Protein AF-A0A1J3CIR6-F1 (afdb_monomer)

InterPro domains:
  IPR012416 CALMODULIN-BINDING PROTEIN60 [PTHR31713] (11-89)
  IPR046831 Calmodulin binding protein-like, N-terminal domain [PF07887] (16-89)

Organism: Noccaea caerulescens (NCBI:txid107243)

pLDDT: mean 82.64, std 16.73, range [32.22, 94.94]

Sequence (89 aa):
KWICEKEIHPMETRNLQLKFMNNPSLPVFTSARIEGDEGQAIRVGLVDPATGQIVSSGEASSAKLQVFVVEGDFDNWTAEDIRNNIVRE

Foldseek 3Di:
DDDPPPPPPVVPVQPKDKDWPFAWDPPDDPVDDTAGPPRHRTDIFTARPVVRDGDCDDDVNPDDDDDFDFDDDCPPDDPVNRVVRGDDD

Solvent-accessible surface area (backbone atoms only — not comparable to full-atom values): 6058 Å² total; per-residue (Å²): 137,90,76,81,78,71,76,73,62,75,75,68,74,74,73,61,39,82,40,72,77,49,54,69,40,80,83,79,51,88,95,50,86,78,34,8,55,96,76,34,78,65,41,76,40,45,26,37,72,93,76,68,43,74,46,83,68,63,73,77,55,66,58,86,86,85,87,79,58,69,66,80,84,72,80,89,62,49,78,63,54,50,66,72,30,46,69,77,134

Radius of gyration: 17.97 Å; Cα contacts (8 Å, |Δi|>4): 86; chains: 1; bounding box: 57×39×40 Å

Mean predicted aligned error: 9.11 Å

Structure (mmCIF, N/CA/C/O backbone):
data_AF-A0A1J3CIR6-F1
#
_entry.id   AF-A0A1J3CIR6-F1
#
loop_
_atom_site.group_PDB
_atom_site.id
_atom_site.type_symbol
_atom_site.label_atom_id
_atom_site.label_alt_id
_atom_site.label_comp_id
_atom_site.label_asym_id
_atom_site.label_entity_id
_atom_site.label_seq_id
_atom_site.pdbx_PDB_ins_code
_atom_site.Cartn_x
_atom_site.Cartn_y
_atom_site.Cartn_z
_atom_site.occupancy
_atom_site.B_iso_or_equiv
_atom_site.auth_seq_id
_atom_site.auth_comp_id
_atom_site.auth_asym_id
_atom_site.auth_atom_id
_atom_site.pdbx_PDB_model_num
ATOM 1 N N . LYS A 1 1 ? 38.413 -23.877 -12.132 1.00 32.22 1 LYS A N 1
ATOM 2 C CA . LYS A 1 1 ? 38.565 -22.467 -12.564 1.00 32.22 1 LYS A CA 1
ATOM 3 C C . LYS A 1 1 ? 37.225 -21.798 -12.310 1.00 32.22 1 LYS A C 1
ATOM 5 O O . LYS A 1 1 ? 36.280 -22.084 -13.026 1.00 32.22 1 LYS A O 1
ATOM 10 N N . TRP A 1 2 ? 37.120 -21.075 -11.201 1.00 40.56 2 TRP A N 1
ATOM 11 C CA . TRP A 1 2 ? 35.880 -20.446 -10.759 1.00 40.56 2 TRP A CA 1
ATOM 12 C C . TRP A 1 2 ? 35.753 -19.093 -11.435 1.00 40.56 2 TRP A C 1
ATOM 14 O O . TRP A 1 2 ? 36.571 -18.220 -11.166 1.00 40.56 2 TRP A O 1
ATOM 24 N N . ILE A 1 3 ? 34.756 -18.944 -12.300 1.00 39.66 3 ILE A N 1
ATOM 25 C CA . ILE A 1 3 ? 34.181 -17.648 -12.648 1.00 39.66 3 ILE A CA 1
ATOM 26 C C . ILE A 1 3 ? 32.680 -17.907 -12.805 1.00 39.66 3 ILE A C 1
ATOM 28 O O . ILE A 1 3 ? 32.206 -18.245 -13.882 1.00 39.66 3 ILE A O 1
ATOM 32 N N . CYS A 1 4 ? 31.938 -17.841 -11.697 1.00 42.78 4 CYS A N 1
ATOM 33 C CA . CYS A 1 4 ? 30.545 -17.432 -11.811 1.00 42.78 4 CYS A CA 1
ATOM 34 C C . CYS A 1 4 ? 30.616 -15.931 -12.049 1.00 42.78 4 CYS A C 1
ATOM 36 O O . CYS A 1 4 ? 30.820 -15.166 -11.105 1.00 42.78 4 CYS A O 1
ATOM 38 N N . GLU A 1 5 ? 30.503 -15.523 -13.309 1.00 42.12 5 GLU A N 1
ATOM 39 C CA . GLU A 1 5 ? 30.035 -14.188 -13.647 1.00 42.12 5 GLU A CA 1
ATOM 40 C C . GLU A 1 5 ? 28.639 -14.071 -13.041 1.00 42.12 5 GLU A C 1
ATOM 42 O O . GLU A 1 5 ? 27.622 -14.426 -13.629 1.00 42.12 5 GLU A O 1
ATOM 47 N N . LYS A 1 6 ? 28.607 -13.647 -11.774 1.00 47.78 6 LYS A N 1
ATOM 48 C CA . LYS A 1 6 ? 27.449 -12.986 -11.209 1.00 47.78 6 LYS A CA 1
ATOM 49 C C . LYS A 1 6 ? 27.313 -11.752 -12.078 1.00 47.78 6 LYS A C 1
ATOM 51 O O . LYS A 1 6 ? 28.023 -10.775 -11.857 1.00 47.78 6 LYS A O 1
ATOM 56 N N . GLU A 1 7 ? 26.485 -11.856 -13.111 1.00 41.47 7 GLU A N 1
ATOM 57 C CA . GLU A 1 7 ? 25.978 -10.705 -13.826 1.00 41.47 7 GLU A CA 1
ATOM 58 C C . GLU A 1 7 ? 25.331 -9.820 -12.767 1.00 41.47 7 GLU A C 1
ATOM 60 O O . GLU A 1 7 ? 24.183 -9.997 -12.359 1.00 41.47 7 GLU A O 1
ATOM 65 N N . ILE A 1 8 ? 26.121 -8.886 -12.250 1.00 46.88 8 ILE A N 1
ATOM 66 C CA . ILE A 1 8 ? 25.611 -7.676 -11.651 1.00 46.88 8 ILE A CA 1
ATOM 67 C C . ILE A 1 8 ? 25.117 -6.907 -12.867 1.00 46.88 8 ILE A C 1
ATOM 69 O O . ILE A 1 8 ? 25.785 -6.006 -13.365 1.00 46.88 8 ILE A O 1
ATOM 73 N N . HIS A 1 9 ? 23.954 -7.320 -13.385 1.00 43.91 9 HIS A N 1
ATOM 74 C CA . HIS A 1 9 ? 23.088 -6.369 -14.050 1.00 43.91 9 HIS A CA 1
ATOM 75 C C . HIS A 1 9 ? 23.007 -5.231 -13.042 1.00 43.91 9 HIS A C 1
ATOM 77 O O . HIS A 1 9 ? 22.596 -5.504 -11.903 1.00 43.91 9 HIS A O 1
ATOM 83 N N . PRO A 1 10 ? 23.491 -4.012 -13.360 1.00 42.06 10 PRO A N 1
ATOM 84 C CA . PRO A 1 10 ? 23.144 -2.870 -12.542 1.00 42.06 10 PRO A CA 1
ATOM 85 C C . PRO A 1 10 ? 21.642 -3.005 -12.398 1.00 42.06 10 PRO A C 1
ATOM 87 O O . PRO A 1 10 ? 20.942 -3.167 -13.398 1.00 42.06 10 PRO A O 1
ATOM 90 N N . MET A 1 11 ? 21.199 -3.164 -11.155 1.00 48.28 11 MET A N 1
ATOM 91 C CA . MET A 1 11 ? 19.803 -3.301 -10.807 1.00 48.28 11 MET A CA 1
ATOM 92 C C . MET A 1 11 ? 19.232 -1.947 -11.182 1.00 48.28 11 MET A C 1
ATOM 94 O O . MET A 1 11 ? 19.177 -1.053 -10.347 1.00 48.28 11 MET A O 1
ATOM 98 N N . GLU A 1 12 ? 18.980 -1.762 -12.481 1.00 49.19 12 GLU A N 1
ATOM 99 C CA . GLU A 1 12 ? 18.277 -0.653 -13.077 1.00 49.19 12 GLU A CA 1
ATOM 100 C C . GLU A 1 12 ? 17.083 -0.565 -12.172 1.00 49.19 12 GLU A C 1
ATOM 102 O O . GLU A 1 12 ? 16.358 -1.558 -12.060 1.00 49.19 12 GLU A O 1
ATOM 107 N N . THR A 1 13 ? 17.077 0.475 -11.338 1.00 57.66 13 THR A N 1
ATOM 108 C CA . THR A 1 13 ? 16.273 0.547 -10.128 1.00 57.66 13 THR A CA 1
ATOM 109 C C . THR A 1 13 ? 14.857 0.338 -10.600 1.00 57.66 13 THR A C 1
ATOM 111 O O . THR A 1 13 ? 14.255 1.245 -11.170 1.00 57.66 13 THR A O 1
ATOM 114 N N . ARG A 1 14 ? 14.376 -0.911 -10.522 1.00 67.56 14 ARG A N 1
ATOM 115 C CA . ARG A 1 14 ? 13.102 -1.263 -11.125 1.00 67.56 14 ARG A CA 1
ATOM 116 C C . ARG A 1 14 ? 12.138 -0.490 -10.268 1.00 67.56 14 ARG A C 1
ATOM 118 O O . ARG A 1 14 ? 12.045 -0.766 -9.073 1.00 67.56 1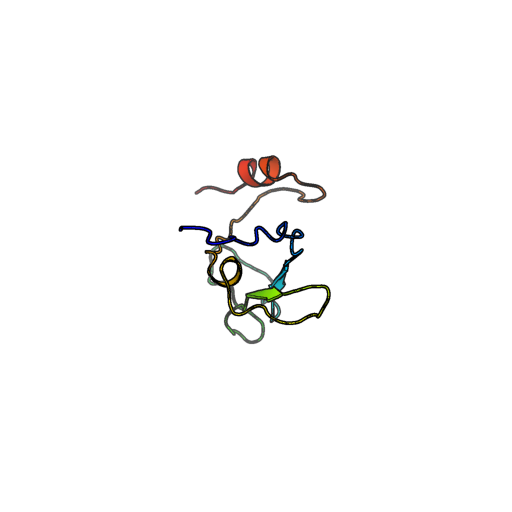4 ARG A O 1
ATOM 125 N N . ASN A 1 15 ? 11.534 0.537 -10.853 1.00 84.75 15 ASN A N 1
ATOM 126 C CA . ASN A 1 15 ? 10.665 1.476 -10.163 1.00 84.75 15 ASN A CA 1
ATOM 127 C C . ASN A 1 15 ? 9.344 0.773 -9.834 1.00 84.75 15 ASN A C 1
ATOM 129 O O . ASN A 1 15 ? 8.288 1.170 -10.303 1.00 84.75 15 ASN A O 1
ATOM 133 N N . LEU A 1 16 ? 9.401 -0.330 -9.092 1.00 91.12 16 LEU A N 1
ATOM 134 C CA . LEU A 1 16 ? 8.251 -1.124 -8.714 1.00 91.12 16 LEU A CA 1
ATOM 135 C C . LEU A 1 16 ? 7.434 -0.343 -7.692 1.00 91.12 16 LEU A C 1
ATOM 137 O O . LEU A 1 16 ? 7.976 0.319 -6.808 1.00 91.12 16 LEU A O 1
ATOM 141 N N . GLN A 1 17 ? 6.119 -0.436 -7.816 1.00 92.81 17 GLN A N 1
ATOM 142 C CA . GLN A 1 17 ? 5.183 0.299 -6.980 1.00 92.81 17 GLN A CA 1
ATOM 143 C C . GLN A 1 17 ? 4.291 -0.669 -6.221 1.00 92.81 17 GLN A C 1
ATOM 145 O O . GLN A 1 17 ? 3.814 -1.653 -6.782 1.00 92.81 17 GLN A O 1
ATOM 150 N N . LEU A 1 18 ? 4.014 -0.362 -4.958 1.00 92.81 18 LEU A N 1
ATOM 151 C CA . LEU A 1 18 ? 2.913 -0.991 -4.240 1.00 92.81 18 LEU A CA 1
ATOM 152 C C . LEU A 1 18 ? 1.618 -0.267 -4.606 1.00 92.81 18 LEU A C 1
ATOM 154 O O . LEU A 1 18 ? 1.554 0.961 -4.552 1.00 92.81 18 LEU A O 1
ATOM 158 N N . LYS A 1 19 ? 0.590 -1.022 -4.990 1.00 92.88 19 LYS A N 1
ATOM 159 C CA . LYS A 1 19 ? -0.726 -0.486 -5.358 1.00 92.88 19 LYS A CA 1
ATOM 160 C C . LYS A 1 19 ? -1.839 -1.259 -4.669 1.00 92.88 19 LYS A C 1
ATOM 162 O O . LYS A 1 19 ? -1.757 -2.480 -4.545 1.00 92.88 19 LYS A O 1
ATOM 167 N N . PHE A 1 20 ? -2.900 -0.560 -4.278 1.00 92.56 20 PHE A N 1
ATOM 168 C CA . PHE A 1 20 ? -4.154 -1.204 -3.899 1.00 92.56 20 PHE A CA 1
ATOM 169 C C . PHE A 1 20 ? -4.827 -1.786 -5.146 1.00 92.56 20 PHE A C 1
ATOM 171 O O . PHE A 1 20 ? -4.982 -1.093 -6.150 1.00 92.56 20 PHE A O 1
ATOM 178 N N . MET A 1 21 ? -5.173 -3.072 -5.100 1.00 93.06 21 MET A N 1
ATOM 179 C CA . MET A 1 21 ? -5.845 -3.793 -6.192 1.00 93.06 21 MET A CA 1
ATOM 180 C C . MET A 1 21 ? -7.371 -3.719 -6.082 1.00 93.06 21 MET A C 1
ATOM 182 O O . MET A 1 21 ? -8.075 -4.065 -7.024 1.00 93.06 21 MET A O 1
ATOM 186 N N . ASN A 1 22 ? -7.867 -3.295 -4.925 1.00 93.62 22 ASN A N 1
ATOM 187 C CA . ASN A 1 22 ? -9.261 -2.996 -4.647 1.00 93.62 22 ASN A CA 1
ATOM 188 C C . ASN A 1 22 ? -9.329 -1.773 -3.727 1.00 93.62 22 ASN A C 1
ATOM 190 O O . ASN A 1 22 ? -8.335 -1.414 -3.089 1.00 93.62 22 ASN A O 1
ATOM 194 N N . ASN A 1 23 ? -10.469 -1.095 -3.693 1.00 92.19 23 ASN A N 1
ATOM 195 C CA . ASN A 1 23 ? -10.576 0.161 -2.965 1.00 92.19 23 ASN A CA 1
ATOM 196 C C . ASN A 1 23 ? -10.707 -0.122 -1.466 1.00 92.19 23 ASN A C 1
ATOM 198 O O . ASN A 1 23 ? -11.466 -1.014 -1.096 1.00 92.19 23 ASN A O 1
ATOM 202 N N . PRO A 1 24 ? -10.016 0.620 -0.582 1.00 89.38 24 PRO A N 1
ATOM 203 C CA . PRO A 1 24 ? -10.332 0.563 0.837 1.00 89.38 24 PRO A CA 1
ATOM 204 C C . PRO A 1 24 ? -11.767 1.055 1.055 1.00 89.38 24 PRO A C 1
ATOM 206 O O . PRO A 1 24 ? -12.191 2.046 0.452 1.00 89.38 24 PRO A O 1
ATOM 209 N N . SER A 1 25 ? -12.504 0.377 1.929 1.00 90.69 25 SER A N 1
ATOM 210 C CA . SER A 1 25 ? -13.793 0.863 2.406 1.00 90.69 25 SER A CA 1
ATOM 211 C C . SER A 1 25 ? -13.585 2.150 3.195 1.00 90.69 25 SER A C 1
ATOM 213 O O . SER A 1 25 ? -12.715 2.237 4.064 1.00 90.69 25 SER A O 1
ATOM 215 N N . LEU A 1 26 ? -14.382 3.164 2.868 1.00 89.50 26 LEU A N 1
ATOM 216 C CA . LEU A 1 26 ? -14.339 4.470 3.513 1.00 89.50 26 LEU A CA 1
ATOM 217 C C . LEU A 1 26 ? -15.584 4.672 4.390 1.00 89.50 26 LEU A C 1
ATOM 219 O O . LEU A 1 26 ? -16.673 4.258 3.985 1.00 89.50 26 LEU A O 1
ATOM 223 N N . PRO A 1 27 ? -15.463 5.369 5.535 1.00 87.94 27 PRO A N 1
ATOM 224 C CA . PRO A 1 27 ? -14.227 5.906 6.123 1.00 87.94 27 PRO A CA 1
ATOM 225 C C . PRO A 1 27 ? -13.351 4.822 6.784 1.00 87.94 27 PRO A C 1
ATOM 227 O O . PRO A 1 27 ? -13.858 3.821 7.282 1.00 87.94 27 PRO A O 1
ATOM 230 N N . VAL A 1 28 ? -12.030 5.036 6.811 1.00 84.75 28 VAL A N 1
ATOM 231 C CA . VAL A 1 28 ? -11.079 4.135 7.487 1.00 84.75 28 VAL A CA 1
ATOM 232 C C . VAL A 1 28 ? -10.990 4.490 8.968 1.00 84.75 28 VAL A C 1
ATOM 234 O O . VAL A 1 28 ? -10.655 5.622 9.315 1.00 84.75 28 VAL A O 1
ATOM 237 N N . PHE A 1 29 ? -11.217 3.502 9.835 1.00 82.94 29 PHE A N 1
ATOM 238 C CA . PHE A 1 29 ? -10.975 3.608 11.273 1.00 82.94 29 PHE A CA 1
ATOM 239 C C . PHE A 1 29 ? -9.837 2.671 11.669 1.00 82.94 29 PHE A C 1
ATOM 241 O O . PHE A 1 29 ? -9.954 1.454 11.555 1.00 82.94 29 PHE A O 1
ATOM 248 N N . THR A 1 30 ? -8.729 3.237 12.141 1.00 79.81 30 THR A N 1
ATOM 249 C CA . THR A 1 30 ? -7.506 2.493 12.491 1.00 79.81 30 THR A CA 1
ATOM 250 C C . THR A 1 30 ? -7.653 1.623 13.743 1.00 79.81 30 THR A C 1
ATOM 252 O O . THR A 1 30 ? -6.855 0.715 13.942 1.00 79.81 30 THR A O 1
ATOM 255 N N . SER A 1 31 ? -8.696 1.846 14.552 1.00 81.12 31 SER A N 1
ATOM 256 C CA . SER A 1 31 ? -9.074 1.012 15.704 1.00 81.12 31 SER A CA 1
ATOM 257 C C . SER A 1 31 ? -9.944 -0.202 15.338 1.00 81.12 31 SER A C 1
ATOM 259 O O . SER A 1 31 ? -10.380 -0.941 16.222 1.00 81.12 31 SER A O 1
ATOM 261 N N . ALA A 1 32 ? -10.210 -0.419 14.047 1.00 85.56 32 ALA A N 1
ATOM 262 C CA . ALA A 1 32 ? -10.990 -1.535 13.528 1.00 85.56 32 ALA A CA 1
ATOM 263 C C . ALA A 1 32 ? -10.235 -2.269 12.409 1.00 85.56 32 ALA A C 1
ATOM 265 O O . ALA A 1 32 ? -9.219 -1.805 11.890 1.00 85.56 32 ALA A O 1
ATOM 266 N N . ARG A 1 33 ? -10.746 -3.443 12.016 1.00 88.56 33 ARG A N 1
ATOM 267 C CA . ARG A 1 33 ? -10.248 -4.145 10.830 1.00 88.56 33 ARG A CA 1
ATOM 268 C C . ARG A 1 33 ? -10.456 -3.254 9.606 1.00 88.56 33 ARG A C 1
ATOM 270 O O . ARG A 1 33 ? -11.581 -2.858 9.324 1.00 88.56 33 ARG A O 1
ATOM 277 N N . ILE A 1 34 ? -9.381 -2.990 8.868 1.00 89.00 34 ILE A N 1
ATOM 278 C CA . ILE A 1 34 ? -9.471 -2.257 7.605 1.00 89.00 34 ILE A CA 1
ATOM 279 C C . ILE A 1 34 ? -9.894 -3.233 6.503 1.00 89.00 34 ILE A C 1
ATOM 281 O O . ILE A 1 34 ? -9.238 -4.253 6.267 1.00 89.00 34 ILE A O 1
ATOM 285 N N . GLU A 1 35 ? -11.002 -2.918 5.842 1.00 92.25 35 GLU A N 1
ATOM 286 C CA . GLU A 1 35 ? -11.607 -3.726 4.785 1.00 92.25 35 GLU A CA 1
ATOM 287 C C . GLU A 1 35 ? -11.568 -2.979 3.451 1.00 92.25 35 GLU A C 1
ATOM 289 O O . GLU A 1 35 ? -11.451 -1.756 3.400 1.00 92.25 35 GLU A O 1
ATOM 294 N N . GLY A 1 36 ? -11.614 -3.735 2.361 1.00 92.31 36 GLY A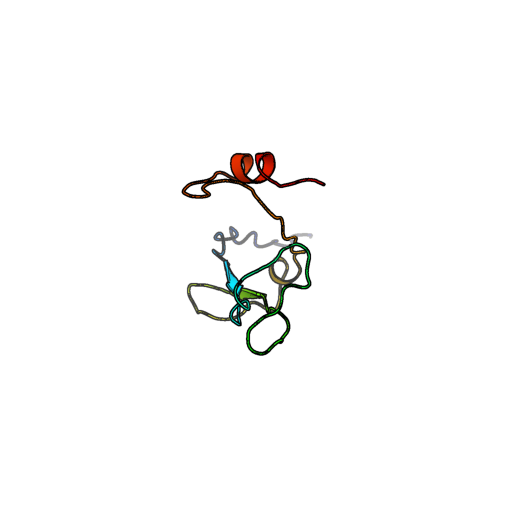 N 1
ATOM 295 C CA . GLY A 1 36 ? -11.839 -3.233 1.016 1.00 92.31 36 GLY A CA 1
ATOM 296 C C . GLY A 1 36 ? -13.329 -3.097 0.720 1.00 92.31 36 GLY A C 1
ATOM 297 O O . GLY A 1 36 ? -14.167 -3.356 1.588 1.00 92.31 36 GLY A O 1
ATOM 298 N N . ASP A 1 37 ? -13.661 -2.696 -0.501 1.00 89.00 37 ASP A N 1
ATOM 299 C CA . ASP A 1 37 ? -15.034 -2.615 -0.992 1.00 89.00 37 ASP A CA 1
ATOM 300 C C . ASP A 1 37 ? -15.825 -3.907 -0.723 1.00 89.00 37 ASP A C 1
ATOM 302 O O . ASP A 1 37 ? -15.288 -5.019 -0.739 1.00 89.00 37 ASP A O 1
ATOM 306 N N . GLU A 1 38 ? -17.109 -3.734 -0.397 1.00 87.25 38 GLU A N 1
ATOM 307 C CA . GLU A 1 38 ? -18.047 -4.829 -0.110 1.00 87.25 38 GLU A CA 1
ATOM 308 C C . GLU A 1 38 ? -17.606 -5.765 1.042 1.00 87.25 38 GLU A C 1
ATOM 310 O O . GLU A 1 38 ? -18.006 -6.927 1.097 1.00 87.25 38 GLU A O 1
ATOM 315 N N . GLY A 1 39 ? -16.778 -5.273 1.976 1.00 87.31 39 GLY A N 1
ATOM 316 C CA . GLY A 1 39 ? -16.280 -6.049 3.122 1.00 87.31 39 GLY A CA 1
ATOM 317 C C . GLY A 1 39 ? -15.180 -7.056 2.761 1.00 87.31 39 GLY A C 1
ATOM 318 O O . GLY A 1 39 ? -14.867 -7.963 3.535 1.00 87.31 39 GLY A O 1
ATOM 319 N N . GLN A 1 40 ? -14.586 -6.941 1.570 1.00 93.06 40 GLN A N 1
ATOM 320 C CA . GLN A 1 40 ? -13.500 -7.819 1.144 1.00 93.06 40 GLN A CA 1
ATOM 321 C C . GLN A 1 40 ? -12.187 -7.498 1.868 1.00 93.06 40 GLN A C 1
ATOM 323 O O . GLN A 1 40 ? -11.999 -6.436 2.450 1.00 93.06 40 GLN A O 1
ATOM 328 N N . ALA A 1 41 ? -11.212 -8.407 1.809 1.00 91.94 41 ALA A N 1
ATOM 329 C CA . ALA A 1 41 ? -9.858 -8.073 2.246 1.00 91.94 41 ALA A CA 1
ATOM 330 C C . ALA A 1 41 ? -9.230 -7.022 1.314 1.00 91.94 41 ALA A C 1
ATOM 332 O O . ALA A 1 41 ? -9.391 -7.097 0.093 1.00 91.94 41 ALA A O 1
ATOM 333 N N . ILE A 1 42 ? -8.457 -6.090 1.875 1.00 91.88 42 ILE A N 1
ATOM 334 C CA . ILE A 1 42 ? -7.602 -5.209 1.075 1.00 91.88 42 ILE A CA 1
ATOM 335 C C . ILE A 1 42 ? -6.503 -6.043 0.420 1.00 91.88 42 ILE A C 1
ATOM 337 O O . ILE A 1 42 ? -5.826 -6.841 1.070 1.00 91.88 42 ILE A O 1
ATOM 341 N N . ARG A 1 43 ? -6.310 -5.835 -0.878 1.00 92.06 43 ARG A N 1
ATOM 342 C CA . ARG A 1 43 ? -5.286 -6.482 -1.690 1.00 92.06 43 ARG A CA 1
ATOM 343 C C . ARG A 1 43 ? -4.265 -5.440 -2.115 1.00 92.06 43 ARG A C 1
ATOM 345 O O . ARG A 1 43 ? -4.619 -4.426 -2.710 1.00 92.06 43 ARG A O 1
ATOM 352 N N . VAL A 1 44 ? -2.994 -5.714 -1.846 1.00 92.31 44 VAL A N 1
ATOM 353 C CA . VAL A 1 44 ? -1.869 -4.889 -2.296 1.00 92.31 44 VAL A CA 1
ATOM 354 C C . VAL A 1 44 ? -1.027 -5.713 -3.262 1.00 92.31 44 VAL A C 1
ATOM 356 O O . VAL A 1 44 ? -0.682 -6.854 -2.963 1.00 92.31 44 VAL A O 1
ATOM 359 N N . GLY A 1 45 ? -0.721 -5.148 -4.425 1.00 93.81 45 GLY A N 1
ATOM 360 C CA . GLY A 1 45 ? 0.134 -5.759 -5.438 1.00 93.81 45 GLY A CA 1
ATOM 361 C C . GLY A 1 45 ? 1.428 -4.976 -5.616 1.00 93.81 45 GLY A C 1
ATOM 362 O O . GLY A 1 45 ? 1.413 -3.745 -5.594 1.00 93.81 45 GLY A O 1
ATOM 363 N N . LEU A 1 46 ? 2.536 -5.688 -5.829 1.00 94.94 46 LEU A N 1
ATOM 364 C CA . LEU A 1 46 ? 3.762 -5.112 -6.375 1.00 94.94 46 LEU A CA 1
ATOM 365 C C . LEU A 1 46 ? 3.614 -5.043 -7.897 1.00 94.94 46 LEU A C 1
ATOM 367 O O . LEU A 1 46 ? 3.372 -6.067 -8.529 1.00 94.94 46 LEU A O 1
ATOM 371 N N . VAL A 1 47 ? 3.723 -3.858 -8.484 1.00 94.94 47 VAL A N 1
ATOM 372 C CA . VAL A 1 47 ? 3.414 -3.605 -9.895 1.00 94.94 47 VAL A CA 1
ATOM 373 C C . VAL A 1 47 ? 4.608 -2.963 -10.581 1.00 94.94 47 VAL A C 1
ATOM 375 O O . VAL A 1 47 ? 5.204 -2.022 -10.054 1.00 94.94 47 VAL A O 1
ATOM 378 N N . ASP A 1 48 ? 4.932 -3.447 -11.774 1.00 92.38 48 ASP A N 1
ATOM 379 C CA . ASP A 1 48 ? 5.825 -2.749 -12.690 1.00 92.38 48 ASP A CA 1
ATOM 380 C C . ASP A 1 48 ? 5.034 -1.631 -13.394 1.00 92.38 48 ASP A C 1
ATOM 382 O O . ASP A 1 48 ? 4.106 -1.927 -14.150 1.00 92.38 48 ASP A O 1
ATOM 386 N N . PRO A 1 49 ? 5.340 -0.343 -13.161 1.00 91.44 49 PRO A N 1
ATOM 387 C CA . PRO A 1 49 ? 4.589 0.753 -13.761 1.00 91.44 49 PRO A CA 1
ATOM 388 C C . PRO A 1 49 ? 4.791 0.869 -15.275 1.00 91.44 49 PRO A C 1
ATOM 390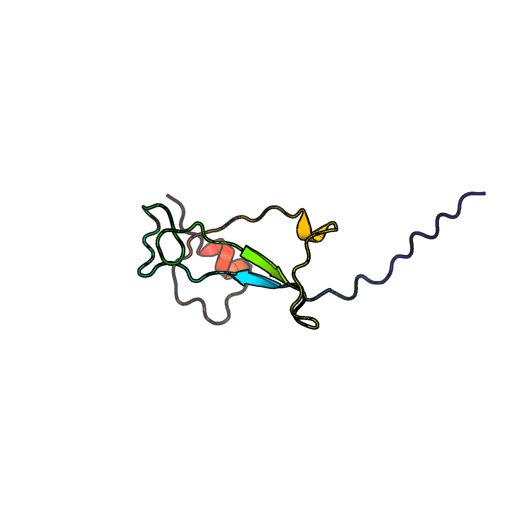 O O . PRO A 1 49 ? 3.938 1.463 -15.929 1.00 91.44 49 PRO A O 1
ATOM 393 N N . ALA A 1 50 ? 5.873 0.319 -15.839 1.00 90.06 50 ALA A N 1
ATOM 394 C CA . ALA A 1 50 ? 6.112 0.360 -17.279 1.00 90.06 50 ALA A CA 1
ATOM 395 C C . ALA A 1 50 ? 5.157 -0.574 -18.035 1.00 90.06 50 ALA A C 1
ATOM 397 O O . ALA A 1 50 ? 4.717 -0.256 -19.137 1.00 90.06 50 ALA A O 1
ATOM 398 N N . THR A 1 51 ? 4.817 -1.717 -17.435 1.00 91.50 51 THR A N 1
ATOM 399 C CA . THR A 1 51 ? 3.973 -2.752 -18.056 1.00 91.50 51 THR A CA 1
ATOM 400 C C . THR A 1 51 ? 2.575 -2.850 -17.443 1.00 91.50 51 THR A C 1
ATOM 402 O O . THR A 1 51 ? 1.680 -3.467 -18.021 1.00 91.50 51 THR A O 1
ATOM 405 N N . GLY A 1 52 ? 2.374 -2.280 -16.254 1.00 90.56 52 GLY A N 1
ATOM 406 C CA . GLY A 1 52 ? 1.165 -2.434 -15.446 1.00 90.56 52 GLY A CA 1
ATOM 407 C C . GLY A 1 52 ? 0.975 -3.840 -14.866 1.00 90.56 52 GLY A C 1
ATOM 408 O O . GLY A 1 52 ? -0.070 -4.111 -14.279 1.00 90.56 52 GLY A O 1
ATOM 409 N N . GLN A 1 53 ? 1.946 -4.743 -15.032 1.00 93.50 53 GLN A N 1
ATOM 410 C CA . GLN A 1 53 ? 1.832 -6.138 -14.609 1.00 93.50 53 GLN A CA 1
ATOM 411 C C . GLN A 1 53 ? 2.173 -6.311 -13.127 1.00 93.50 53 GLN A C 1
ATOM 413 O O . GLN A 1 53 ? 3.053 -5.636 -12.586 1.00 93.50 53 GLN A O 1
ATOM 418 N N . ILE A 1 54 ? 1.499 -7.264 -12.480 1.00 94.88 54 ILE A N 1
ATOM 419 C CA . ILE A 1 54 ? 1.808 -7.669 -11.107 1.00 94.88 54 ILE A CA 1
ATOM 420 C C . ILE A 1 54 ? 3.086 -8.513 -11.111 1.00 94.88 54 ILE A C 1
ATOM 422 O O . ILE A 1 54 ? 3.198 -9.503 -11.832 1.00 94.88 54 ILE A O 1
ATOM 426 N N . VAL A 1 55 ? 4.035 -8.143 -10.259 1.00 93.81 55 VAL A N 1
ATOM 427 C CA . VAL A 1 55 ? 5.281 -8.872 -10.028 1.00 93.81 55 VAL A CA 1
ATOM 428 C C . VAL A 1 55 ? 5.065 -9.867 -8.892 1.00 93.81 55 VAL A C 1
ATOM 430 O O . VAL A 1 55 ? 5.075 -9.505 -7.718 1.00 93.81 55 VAL A O 1
ATOM 433 N N . SER A 1 56 ? 4.875 -11.139 -9.242 1.00 93.44 56 SER A N 1
ATOM 434 C CA . SER A 1 56 ? 4.598 -12.222 -8.285 1.00 93.44 56 SER A CA 1
ATOM 435 C C . SER A 1 56 ? 5.800 -13.122 -7.979 1.00 93.44 56 SER A C 1
ATOM 437 O O . SER A 1 56 ? 5.665 -14.087 -7.231 1.00 93.44 56 SER A O 1
ATOM 439 N N . SER A 1 57 ? 6.964 -12.851 -8.570 1.00 90.56 57 SER A N 1
ATOM 440 C CA . SER A 1 57 ? 8.172 -13.666 -8.407 1.00 90.56 57 SER A CA 1
ATOM 441 C C . SER A 1 57 ? 9.434 -12.815 -8.304 1.00 90.56 57 SER A C 1
ATOM 443 O O . SER A 1 57 ? 9.524 -11.756 -8.927 1.00 90.56 57 SER A O 1
ATOM 445 N N . GLY A 1 58 ? 10.436 -13.333 -7.592 1.00 88.88 58 GLY A N 1
ATOM 446 C CA . GLY A 1 58 ? 11.719 -12.672 -7.366 1.00 88.88 58 GLY A CA 1
ATOM 447 C C . GLY A 1 58 ? 11.897 -12.178 -5.931 1.00 88.88 58 GLY A C 1
ATOM 448 O O . GLY A 1 58 ? 11.057 -12.382 -5.053 1.00 88.88 58 GLY A O 1
ATOM 449 N N . GLU A 1 59 ? 13.032 -11.532 -5.685 1.00 88.94 59 GLU A N 1
ATOM 450 C CA . GLU A 1 59 ? 13.387 -11.034 -4.353 1.00 88.94 59 GLU A CA 1
ATOM 451 C C . GLU A 1 59 ? 12.404 -9.955 -3.876 1.00 88.94 59 GLU A C 1
ATOM 453 O O . GLU A 1 59 ? 11.870 -10.042 -2.773 1.00 88.94 59 GLU A O 1
ATOM 458 N N . ALA A 1 60 ? 12.077 -8.997 -4.750 1.00 87.69 60 ALA A N 1
ATOM 459 C CA . ALA A 1 60 ? 11.176 -7.893 -4.425 1.00 87.69 60 ALA A CA 1
ATOM 460 C C . ALA A 1 60 ? 9.750 -8.359 -4.076 1.00 87.69 60 ALA A C 1
ATOM 462 O O . ALA A 1 60 ? 9.148 -7.831 -3.145 1.00 87.69 60 ALA A O 1
ATOM 463 N N . SER A 1 61 ? 9.219 -9.380 -4.762 1.00 90.00 61 SER A N 1
ATOM 464 C CA . SER A 1 61 ? 7.887 -9.932 -4.460 1.00 90.00 61 SER A CA 1
ATOM 465 C C . SER A 1 61 ? 7.837 -10.717 -3.147 1.00 90.00 61 SER A C 1
ATOM 467 O O . SER A 1 61 ? 6.754 -11.034 -2.668 1.00 90.00 61 SER A O 1
ATOM 469 N N . SER A 1 62 ? 8.997 -11.058 -2.580 1.00 90.06 62 SER A N 1
ATOM 470 C CA . SER A 1 62 ? 9.119 -11.801 -1.319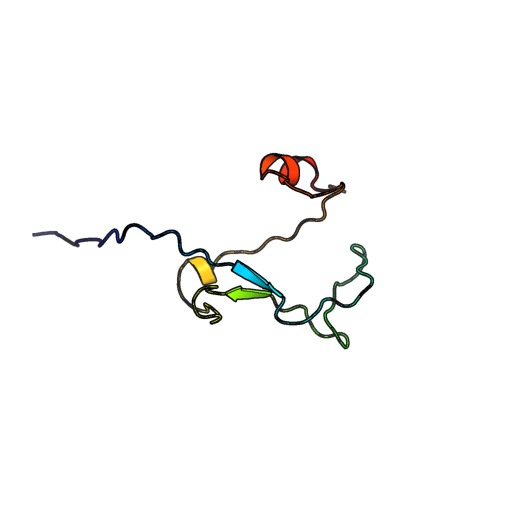 1.00 90.06 62 SER A CA 1
ATOM 471 C C . SER A 1 62 ? 9.351 -10.877 -0.116 1.00 90.06 62 SER A C 1
ATOM 473 O O . SER A 1 62 ? 9.509 -11.349 1.012 1.00 90.06 62 SER A O 1
ATOM 475 N N . ALA A 1 63 ? 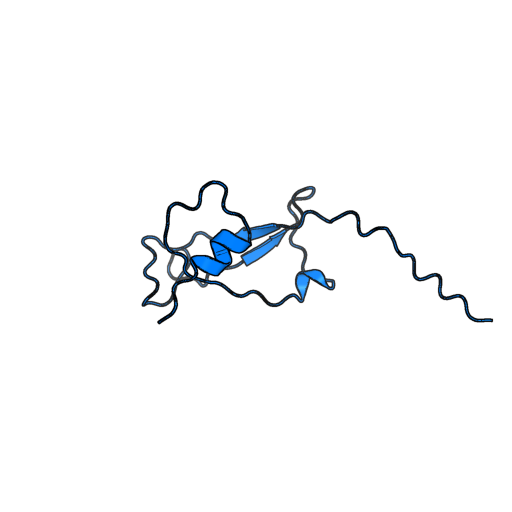9.398 -9.560 -0.343 1.00 88.56 63 ALA A N 1
ATOM 476 C CA . ALA A 1 63 ? 9.603 -8.571 0.701 1.00 88.56 63 ALA A CA 1
ATOM 477 C C . ALA A 1 63 ? 8.431 -8.546 1.695 1.00 88.56 63 ALA A C 1
ATOM 479 O O . ALA A 1 63 ? 7.265 -8.709 1.333 1.00 88.56 63 ALA A O 1
ATOM 480 N N . LYS A 1 64 ? 8.744 -8.305 2.971 1.00 90.56 64 LYS A N 1
ATOM 481 C CA . LYS A 1 64 ? 7.728 -8.109 4.011 1.00 90.56 64 LYS A CA 1
ATOM 482 C C . LYS A 1 64 ? 7.217 -6.675 3.966 1.00 90.56 64 LYS A C 1
ATOM 484 O O . LYS A 1 64 ? 8.011 -5.738 3.958 1.00 90.56 64 LYS A O 1
ATOM 489 N N . LEU A 1 65 ? 5.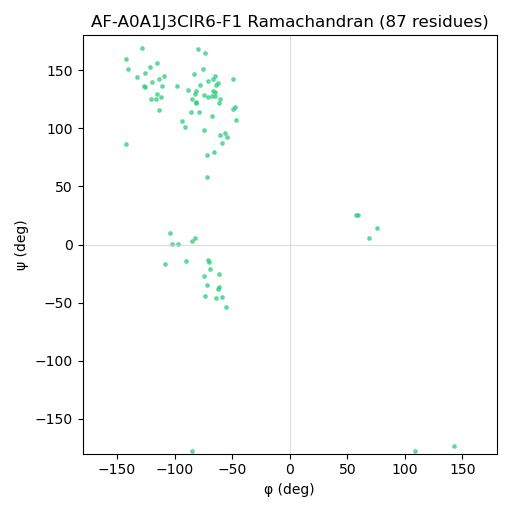898 -6.523 3.994 1.00 88.31 65 LEU A N 1
ATOM 490 C CA . LEU A 1 65 ? 5.235 -5.229 4.087 1.00 88.31 65 LEU A CA 1
ATOM 491 C C . LEU A 1 65 ? 4.846 -4.939 5.539 1.00 88.31 65 LEU A C 1
ATOM 493 O O . LEU A 1 65 ? 4.308 -5.809 6.223 1.00 88.31 65 LEU A O 1
ATOM 497 N N . GLN A 1 66 ? 5.080 -3.707 5.982 1.00 86.81 66 GLN A N 1
ATOM 498 C CA . GLN A 1 66 ? 4.588 -3.186 7.252 1.00 86.81 66 GLN A CA 1
ATOM 499 C C . GLN A 1 66 ? 3.840 -1.878 6.994 1.00 86.81 66 GLN A C 1
ATOM 501 O O . GLN A 1 66 ? 4.292 -1.048 6.207 1.00 86.81 66 GLN A O 1
ATOM 506 N N . VAL A 1 67 ? 2.687 -1.720 7.640 1.00 86.25 67 VAL A N 1
ATOM 507 C CA . VAL A 1 67 ? 1.822 -0.542 7.520 1.00 86.25 67 VAL A CA 1
ATOM 508 C C . VAL A 1 67 ? 1.858 0.210 8.843 1.00 86.25 67 VAL A C 1
ATOM 510 O O . VAL A 1 67 ? 1.798 -0.410 9.904 1.00 86.25 67 VAL A O 1
ATOM 513 N N . PHE A 1 68 ? 1.967 1.533 8.771 1.00 87.25 68 PH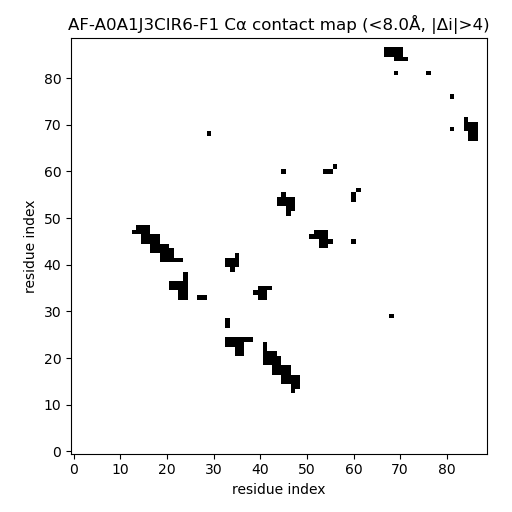E A N 1
ATOM 514 C CA . PHE A 1 68 ? 2.002 2.419 9.928 1.00 87.25 68 PHE A CA 1
ATOM 515 C C . PHE A 1 68 ? 0.934 3.494 9.794 1.00 87.25 68 PHE A C 1
ATOM 517 O O . PHE A 1 68 ? 0.636 3.944 8.687 1.00 87.25 68 PHE A O 1
ATOM 524 N N . VAL A 1 69 ? 0.398 3.920 10.933 1.00 87.38 69 VAL A N 1
ATOM 525 C CA . VAL A 1 69 ? -0.402 5.139 11.026 1.00 87.38 69 VAL A CA 1
ATOM 526 C C . VAL A 1 69 ? 0.555 6.290 11.300 1.00 87.38 69 VAL A C 1
ATOM 528 O O . VAL A 1 69 ? 1.435 6.179 12.155 1.00 87.38 69 VAL A O 1
ATOM 531 N N . VAL A 1 70 ? 0.397 7.374 10.554 1.00 90.75 70 VAL A N 1
ATOM 532 C CA . VAL A 1 70 ? 1.180 8.601 10.701 1.00 90.75 70 VAL A CA 1
ATOM 533 C C . VAL A 1 70 ? 0.239 9.768 10.994 1.00 90.75 70 VAL A C 1
ATOM 535 O O . VAL A 1 70 ? -0.927 9.725 10.601 1.00 90.75 70 VAL A O 1
ATOM 538 N N . GLU A 1 71 ? 0.726 10.792 11.690 1.00 88.31 71 GLU A N 1
ATOM 539 C CA . GLU A 1 71 ? -0.033 12.007 12.016 1.00 88.31 71 GLU A CA 1
ATOM 540 C C . GLU A 1 71 ? 0.601 13.239 11.355 1.00 88.31 71 GLU A C 1
ATOM 542 O O . GLU A 1 71 ? 1.783 13.495 11.558 1.00 88.31 71 GLU A O 1
ATOM 547 N N . GLY A 1 72 ? -0.169 14.008 10.575 1.00 86.00 72 GLY A N 1
ATOM 548 C CA . GLY A 1 72 ? 0.286 15.265 9.968 1.00 86.00 72 GLY A CA 1
ATOM 549 C C . GLY A 1 72 ? -0.248 15.516 8.554 1.00 86.00 72 GLY A C 1
ATOM 550 O O . GLY A 1 72 ? -1.099 14.784 8.056 1.00 86.00 72 GLY A O 1
ATOM 551 N N . ASP A 1 73 ? 0.250 16.578 7.920 1.00 85.81 73 ASP A N 1
ATOM 552 C CA . ASP A 1 73 ? 0.043 16.877 6.499 1.00 85.81 73 ASP A CA 1
ATOM 553 C C . ASP A 1 73 ? 1.225 16.291 5.718 1.00 85.81 73 ASP A C 1
ATOM 555 O O . ASP A 1 73 ? 2.349 16.765 5.868 1.00 85.81 73 ASP A O 1
ATOM 559 N N . PHE A 1 74 ? 0.985 15.193 4.995 1.00 84.56 74 PHE A N 1
ATOM 560 C CA . PHE A 1 74 ? 2.028 14.306 4.454 1.00 84.56 74 PHE A CA 1
ATOM 561 C C . PHE A 1 74 ? 2.657 14.777 3.136 1.00 84.56 74 PHE A C 1
ATOM 563 O O . PHE A 1 74 ? 3.441 14.034 2.533 1.00 84.56 74 PHE A O 1
ATOM 570 N N . ASP A 1 75 ? 2.306 15.967 2.646 1.00 87.94 75 ASP A N 1
ATOM 571 C CA . ASP A 1 75 ? 2.799 16.454 1.361 1.00 87.94 75 ASP A CA 1
ATOM 572 C C . ASP A 1 75 ? 4.325 16.667 1.423 1.00 87.94 75 ASP A C 1
ATOM 574 O O . ASP A 1 75 ? 4.860 17.306 2.330 1.00 87.94 75 ASP A O 1
ATOM 578 N N . ASN A 1 76 ? 5.054 16.087 0.465 1.00 88.44 76 ASN A N 1
ATOM 579 C CA . ASN A 1 76 ? 6.521 16.139 0.360 1.00 88.44 76 ASN A CA 1
ATOM 580 C C . ASN A 1 76 ? 7.339 15.577 1.547 1.00 88.44 76 ASN A C 1
ATOM 582 O O . ASN A 1 76 ? 8.507 15.939 1.716 1.00 88.44 76 ASN A O 1
ATOM 586 N N . TRP A 1 77 ? 6.791 14.653 2.337 1.00 91.81 77 TRP A N 1
ATOM 587 C CA . TRP A 1 77 ? 7.535 14.037 3.441 1.00 91.81 77 TRP A CA 1
ATOM 588 C C . TRP A 1 77 ? 8.744 13.209 2.999 1.00 91.81 77 TRP A C 1
ATOM 590 O O . TRP A 1 77 ? 8.677 12.385 2.083 1.00 91.81 77 TRP A O 1
ATOM 600 N N . THR A 1 78 ? 9.851 13.364 3.724 1.00 92.00 78 THR A N 1
ATOM 601 C CA . THR A 1 78 ? 11.006 12.471 3.627 1.00 92.00 78 THR A CA 1
ATOM 602 C C . THR A 1 78 ? 10.773 11.180 4.416 1.00 92.00 78 THR A C 1
ATOM 604 O O . THR A 1 78 ? 9.873 11.062 5.249 1.0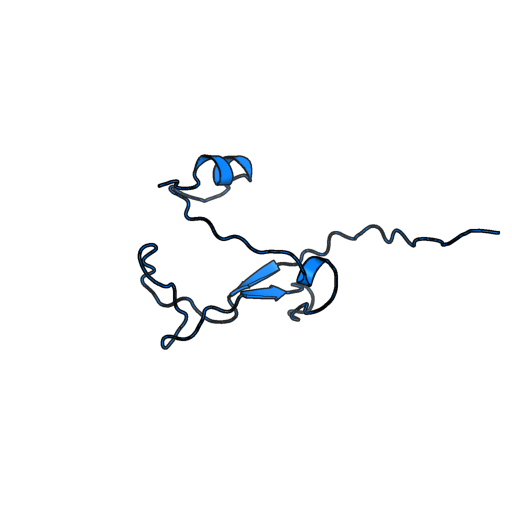0 92.00 78 THR A O 1
ATOM 607 N N . ALA A 1 79 ? 11.642 10.186 4.214 1.00 89.12 79 ALA A N 1
ATOM 608 C CA . ALA A 1 79 ? 11.616 8.971 5.026 1.00 89.12 79 ALA A CA 1
ATOM 609 C C . ALA A 1 79 ? 11.870 9.244 6.525 1.00 89.12 79 ALA A C 1
ATOM 611 O O . ALA A 1 79 ? 11.451 8.449 7.366 1.00 89.12 79 ALA A O 1
ATOM 612 N N . GLU A 1 80 ? 12.568 10.331 6.871 1.00 92.25 80 GLU A N 1
ATOM 613 C CA . GLU A 1 80 ? 12.755 10.759 8.262 1.00 92.25 80 GLU A CA 1
ATOM 614 C C . GLU A 1 80 ? 11.473 11.353 8.837 1.00 92.25 80 GLU A C 1
ATOM 616 O O . GLU A 1 80 ? 11.078 10.953 9.931 1.00 92.25 80 GLU A O 1
ATOM 621 N N . ASP A 1 81 ? 10.781 12.204 8.076 1.00 92.75 81 ASP A N 1
ATOM 622 C CA . ASP A 1 81 ? 9.488 12.770 8.478 1.00 92.75 81 ASP A CA 1
ATOM 6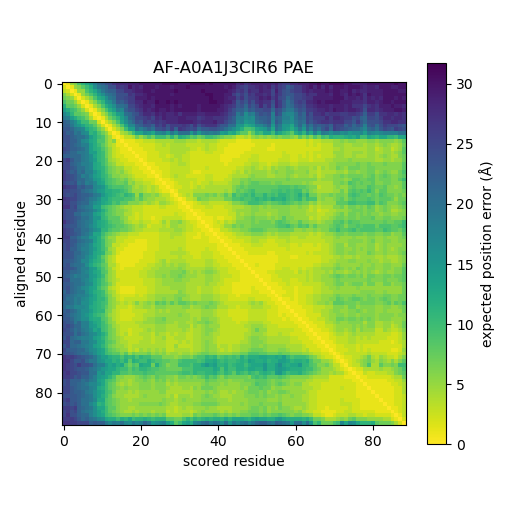23 C C . ASP A 1 81 ? 8.468 11.664 8.742 1.00 92.75 81 ASP A C 1
ATOM 625 O O . ASP A 1 81 ? 7.839 11.648 9.798 1.00 92.75 81 ASP A O 1
ATOM 629 N N . ILE A 1 82 ? 8.384 10.667 7.853 1.00 90.12 82 ILE A N 1
ATOM 630 C CA . ILE A 1 82 ? 7.527 9.495 8.066 1.00 90.12 82 ILE A CA 1
ATOM 631 C C . ILE A 1 82 ? 7.874 8.828 9.395 1.00 90.12 82 ILE A C 1
ATOM 633 O O . ILE A 1 82 ? 6.989 8.647 10.222 1.00 90.12 82 ILE A O 1
ATOM 637 N N . ARG A 1 83 ? 9.150 8.486 9.631 1.00 91.12 83 ARG A N 1
ATOM 638 C CA . ARG A 1 83 ? 9.578 7.773 10.849 1.00 91.12 83 ARG A CA 1
ATOM 639 C C . ARG A 1 83 ? 9.300 8.549 12.135 1.00 91.12 83 ARG A C 1
ATOM 641 O O . ARG A 1 83 ? 8.981 7.920 13.144 1.00 91.12 83 ARG A O 1
ATOM 648 N N . ASN A 1 84 ? 9.446 9.871 12.101 1.00 92.69 84 ASN A N 1
ATOM 649 C CA . ASN A 1 84 ? 9.248 10.742 13.259 1.00 92.69 84 ASN A CA 1
ATOM 650 C C . ASN A 1 84 ? 7.770 10.920 13.614 1.00 92.69 84 ASN A C 1
ATOM 652 O O . ASN A 1 84 ? 7.455 11.121 14.782 1.00 92.69 84 ASN A O 1
ATOM 656 N N . ASN A 1 85 ? 6.881 10.797 12.629 1.00 92.38 85 ASN A N 1
ATOM 657 C CA . ASN A 1 85 ? 5.446 11.001 12.798 1.00 92.38 85 ASN A CA 1
ATOM 658 C C . ASN A 1 85 ? 4.638 9.693 12.835 1.00 92.38 85 ASN A C 1
ATOM 660 O O . ASN A 1 85 ? 3.410 9.734 12.776 1.00 92.38 85 ASN A O 1
ATOM 664 N N . ILE A 1 86 ? 5.294 8.525 12.923 1.00 92.00 86 ILE A N 1
ATOM 665 C CA . ILE A 1 86 ? 4.600 7.257 13.201 1.00 92.00 86 ILE A CA 1
ATOM 666 C C . ILE A 1 86 ? 3.933 7.367 14.573 1.00 92.00 86 ILE A C 1
ATOM 668 O O . ILE A 1 86 ? 4.619 7.542 15.582 1.00 92.00 86 ILE A O 1
ATOM 672 N N . VAL A 1 87 ? 2.614 7.187 14.610 1.00 88.50 87 VAL A N 1
ATOM 673 C CA . VAL A 1 87 ? 1.841 7.123 15.852 1.00 88.50 87 VAL A CA 1
ATOM 674 C C . VAL A 1 87 ? 2.234 5.855 16.607 1.00 88.50 87 VAL A C 1
ATOM 676 O O . VAL A 1 87 ? 2.239 4.756 16.048 1.00 88.50 87 VAL A O 1
ATOM 679 N N . ARG A 1 88 ? 2.594 6.011 17.880 1.00 82.69 88 ARG A N 1
ATOM 680 C CA . ARG A 1 88 ? 2.913 4.910 18.793 1.00 82.69 88 ARG A CA 1
ATOM 681 C C . ARG A 1 88 ? 1.939 4.978 19.965 1.00 82.69 88 ARG A C 1
ATOM 683 O O . ARG A 1 88 ? 1.830 6.037 20.577 1.00 82.69 88 ARG A O 1
ATOM 690 N N . GLU A 1 89 ? 1.242 3.877 20.230 1.00 63.06 89 GLU A N 1
ATOM 691 C CA . GLU A 1 89 ? 0.444 3.676 21.451 1.00 63.06 89 GLU A CA 1
ATOM 692 C C . GLU A 1 89 ? 1.320 3.237 22.632 1.00 63.06 89 GLU A C 1
ATOM 694 O O . GLU A 1 89 ? 2.334 2.535 22.393 1.00 63.06 89 GLU A O 1
#

Secondary structure (DSSP, 8-state):
----------------EEEESSPBPSS--TTS---BGGGPPP-EEEE-TTT--B--SSTGGGPPP----B-S--TT--HHHHHHTB---